Protein AF-A0A4R1YSL6-F1 (afdb_monomer_lite)

Structure (mmCIF, N/CA/C/O backbone):
data_AF-A0A4R1YSL6-F1
#
_entry.id   AF-A0A4R1YSL6-F1
#
loop_
_atom_site.group_PDB
_atom_site.id
_atom_site.type_symbol
_atom_site.label_atom_id
_atom_site.label_alt_id
_atom_site.label_comp_id
_atom_site.label_asym_id
_atom_site.label_entity_id
_atom_site.label_seq_id
_atom_site.pdbx_PDB_ins_code
_atom_site.Cartn_x
_atom_site.Cartn_y
_atom_site.Cartn_z
_atom_site.occupancy
_atom_site.B_iso_or_equiv
_atom_site.auth_seq_id
_atom_site.auth_comp_id
_atom_site.auth_asym_id
_atom_site.auth_atom_id
_atom_site.pdbx_PDB_model_num
ATOM 1 N N . MET A 1 1 ? -67.647 -13.906 28.274 1.00 38.09 1 MET A N 1
ATOM 2 C CA . MET A 1 1 ? -67.904 -14.534 26.960 1.00 38.09 1 MET A CA 1
ATOM 3 C C . MET A 1 1 ? -66.777 -14.149 26.002 1.00 38.09 1 MET A C 1
ATOM 5 O O . MET A 1 1 ? -66.190 -13.094 26.166 1.00 38.09 1 MET A O 1
ATOM 9 N N . HIS A 1 2 ? -66.454 -15.085 25.114 1.00 36.16 2 HIS A N 1
ATOM 10 C CA . HIS A 1 2 ? -65.355 -15.241 24.150 1.00 36.16 2 HIS A CA 1
ATOM 11 C C . HIS A 1 2 ? -64.711 -14.051 23.385 1.00 36.16 2 HIS A C 1
ATOM 13 O O . HIS A 1 2 ? -65.425 -13.231 22.830 1.00 36.16 2 HIS A O 1
ATOM 19 N N . ARG A 1 3 ? -63.375 -14.206 23.190 1.00 37.91 3 ARG A N 1
ATOM 20 C CA . ARG A 1 3 ? -62.538 -14.090 21.952 1.00 37.91 3 ARG A CA 1
ATOM 21 C C . ARG A 1 3 ? -62.325 -12.699 21.305 1.00 37.91 3 ARG A C 1
ATOM 23 O O . ARG A 1 3 ? -63.232 -11.894 21.343 1.00 37.91 3 ARG A O 1
ATOM 30 N N . THR A 1 4 ? -61.260 -12.335 20.566 1.00 46.06 4 THR A N 1
ATOM 31 C CA . THR A 1 4 ? -59.861 -12.762 20.273 1.00 46.06 4 THR A CA 1
ATOM 32 C C . THR A 1 4 ? -59.401 -11.937 19.027 1.00 46.06 4 THR A C 1
ATOM 34 O O . THR A 1 4 ? -60.189 -11.855 18.094 1.00 46.06 4 THR A O 1
ATOM 37 N N . LEU A 1 5 ? -58.137 -11.447 18.998 1.00 49.44 5 LEU A N 1
ATOM 38 C CA . LEU A 1 5 ? -57.268 -10.964 17.866 1.00 49.44 5 LEU A CA 1
ATOM 39 C C . LEU A 1 5 ? -57.645 -9.653 17.113 1.00 49.44 5 LEU A C 1
ATOM 41 O O . LEU A 1 5 ? -58.773 -9.505 16.672 1.00 49.44 5 LEU A O 1
ATOM 45 N N . LEU A 1 6 ? -56.799 -8.600 17.067 1.00 48.78 6 LEU A N 1
ATOM 46 C CA . LEU A 1 6 ? -55.526 -8.339 16.327 1.00 48.78 6 LEU A CA 1
ATOM 47 C C . LEU A 1 6 ? -55.673 -8.120 14.806 1.00 48.78 6 LEU A C 1
ATOM 49 O O . LEU A 1 6 ? -56.436 -8.824 14.153 1.00 48.78 6 LEU A O 1
ATOM 53 N N . SER A 1 7 ? -54.813 -7.234 14.271 1.00 44.16 7 SER A N 1
ATOM 54 C CA . SER A 1 7 ? -54.636 -6.741 12.876 1.00 44.16 7 SER A CA 1
ATOM 55 C C . SER A 1 7 ? -55.221 -5.342 12.675 1.00 44.16 7 SER A C 1
ATOM 57 O O . SER A 1 7 ? -56.366 -5.103 13.024 1.00 44.16 7 SER A O 1
ATOM 59 N N . GLY A 1 8 ? -54.537 -4.344 12.128 1.00 44.78 8 GLY A N 1
ATOM 60 C CA . GLY A 1 8 ? -53.267 -4.206 11.404 1.00 44.78 8 GLY A CA 1
ATOM 61 C C . GLY A 1 8 ? -53.283 -2.763 10.849 1.00 44.78 8 GLY A C 1
ATOM 62 O O . GLY A 1 8 ? -54.295 -2.082 10.955 1.00 44.78 8 GLY A O 1
ATOM 63 N N . LEU A 1 9 ? -52.261 -2.155 10.273 1.00 44.88 9 LEU A N 1
ATOM 64 C CA . LEU A 1 9 ? -50.924 -2.537 9.868 1.00 44.88 9 LEU A CA 1
ATOM 65 C C . LEU A 1 9 ? -50.178 -1.197 9.795 1.00 44.88 9 LEU A C 1
ATOM 67 O O . LEU A 1 9 ? -50.660 -0.240 9.190 1.00 44.88 9 LEU A O 1
ATOM 71 N N . CYS A 1 10 ? -49.027 -1.131 10.452 1.00 38.66 10 CYS A N 1
ATOM 72 C CA . CYS A 1 10 ? -48.060 -0.061 10.280 1.00 38.66 10 CYS A CA 1
ATOM 73 C C . CYS A 1 10 ? -47.595 -0.107 8.817 1.00 38.66 10 CYS A C 1
ATOM 75 O O . CYS A 1 10 ? -47.210 -1.175 8.344 1.00 38.66 10 CYS A O 1
ATOM 77 N N . ALA A 1 11 ? -47.660 1.011 8.099 1.00 45.91 11 ALA A N 1
ATOM 78 C CA . ALA A 1 11 ? -47.052 1.143 6.783 1.00 45.91 11 ALA A CA 1
ATOM 79 C C . ALA A 1 11 ? -45.670 1.790 6.957 1.00 45.91 11 ALA A C 1
ATOM 81 O O . ALA A 1 11 ? -45.591 3.017 7.019 1.00 45.91 11 ALA A O 1
ATOM 82 N N . PRO A 1 12 ? -44.568 1.027 7.070 1.00 49.38 12 PRO A N 1
ATOM 83 C CA . PRO A 1 12 ? -43.258 1.600 6.841 1.00 49.38 12 PRO A CA 1
ATOM 84 C C . PRO A 1 12 ? -43.073 1.758 5.332 1.00 49.38 12 PRO A C 1
ATOM 86 O O . PRO A 1 12 ? -43.131 0.790 4.571 1.00 49.38 12 PRO A O 1
ATOM 89 N N . GLY A 1 13 ? -42.884 3.006 4.905 1.00 44.62 13 GLY A N 1
ATOM 90 C CA . GLY A 1 13 ? -42.469 3.332 3.551 1.00 44.62 13 GLY A CA 1
ATOM 91 C C . GLY A 1 13 ? -41.194 2.571 3.204 1.00 44.62 13 GLY A C 1
ATOM 92 O O . GLY A 1 13 ? -40.158 2.743 3.844 1.00 44.62 13 GLY A O 1
ATOM 93 N N . LEU A 1 14 ? -41.296 1.715 2.191 1.00 43.28 14 LEU A N 1
ATOM 94 C CA . LEU A 1 14 ? -40.170 1.113 1.494 1.00 43.28 14 LEU A CA 1
ATOM 95 C C . LEU A 1 14 ? -39.340 2.237 0.861 1.00 43.28 14 LEU A C 1
ATOM 97 O O . LEU A 1 14 ? -39.656 2.722 -0.224 1.00 43.28 14 LEU A O 1
ATOM 101 N N . ALA A 1 15 ? -38.283 2.662 1.550 1.00 44.78 15 ALA A N 1
ATOM 102 C CA . ALA A 1 15 ? -37.199 3.401 0.928 1.00 44.78 15 ALA A CA 1
ATOM 103 C C . ALA A 1 15 ? -36.379 2.406 0.094 1.00 44.78 15 ALA A C 1
ATOM 105 O O . ALA A 1 15 ? -35.624 1.590 0.620 1.00 44.78 15 ALA A O 1
ATOM 106 N N . LEU A 1 16 ? -36.593 2.446 -1.220 1.00 39.69 16 LEU A N 1
ATOM 107 C CA . LEU A 1 16 ? -35.753 1.809 -2.228 1.00 39.69 16 LEU A CA 1
ATOM 108 C C . LEU A 1 16 ? -34.356 2.447 -2.189 1.00 39.69 16 LEU A C 1
ATOM 110 O O . LEU A 1 16 ? -34.107 3.444 -2.860 1.00 39.69 16 LEU A O 1
ATOM 114 N N . CYS A 1 17 ? -33.437 1.877 -1.412 1.00 40.22 17 CYS A N 1
ATOM 115 C CA . CYS A 1 17 ? -32.010 2.157 -1.553 1.00 40.22 17 CYS A CA 1
ATOM 116 C C . CYS A 1 17 ? -31.464 1.324 -2.720 1.00 40.22 17 CYS A C 1
ATOM 118 O O . CYS A 1 17 ? -30.917 0.243 -2.523 1.00 40.22 17 CYS A O 1
ATOM 120 N N . LEU A 1 18 ? -31.659 1.815 -3.945 1.00 47.66 18 LEU A N 1
ATOM 121 C CA . LEU A 1 18 ? -30.945 1.341 -5.128 1.00 47.66 18 LEU A CA 1
ATOM 122 C C . LEU A 1 18 ? -29.760 2.272 -5.385 1.00 47.66 18 LEU A C 1
ATOM 124 O O . LEU A 1 18 ? -29.924 3.317 -6.007 1.00 47.66 18 LEU A O 1
ATOM 128 N N . SER A 1 19 ? -28.586 1.844 -4.932 1.00 40.22 19 SER A N 1
ATOM 129 C CA . SER A 1 19 ? -27.296 2.246 -5.493 1.00 40.22 19 SER A CA 1
ATOM 130 C C . SER A 1 19 ? -26.373 1.037 -5.417 1.00 40.22 19 SER A C 1
ATOM 132 O O . SER A 1 19 ? -25.642 0.851 -4.448 1.00 40.22 19 SER A O 1
ATOM 134 N N . ASP A 1 20 ? -26.469 0.185 -6.433 1.00 48.62 20 ASP A N 1
ATOM 135 C CA . ASP A 1 20 ? -25.458 -0.815 -6.762 1.00 48.62 20 ASP A CA 1
ATOM 136 C C . ASP A 1 20 ? -24.188 -0.052 -7.171 1.00 48.62 20 ASP A C 1
ATOM 138 O O . ASP A 1 20 ? -24.097 0.520 -8.259 1.00 48.62 20 ASP A O 1
ATOM 142 N N . GLY A 1 21 ? -23.251 0.070 -6.238 1.00 40.62 21 GLY A N 1
ATOM 143 C CA . GLY A 1 21 ? -21.953 0.696 -6.433 1.00 40.62 21 GLY A CA 1
ATOM 144 C C . GLY A 1 21 ? -20.920 -0.187 -5.760 1.00 40.62 21 GLY A C 1
ATOM 145 O O . GLY A 1 21 ? -20.921 -0.276 -4.539 1.00 40.62 21 GLY A O 1
ATOM 146 N N . ALA A 1 22 ? -20.132 -0.883 -6.583 1.00 37.22 22 ALA A N 1
ATOM 147 C CA . ALA A 1 22 ? -18.984 -1.736 -6.271 1.00 37.22 22 ALA A CA 1
ATOM 148 C C . ALA A 1 22 ? -18.625 -1.865 -4.779 1.00 37.22 22 ALA A C 1
ATOM 150 O O . ALA A 1 22 ? -18.209 -0.895 -4.148 1.00 37.22 22 ALA A O 1
ATOM 151 N N . ALA A 1 23 ? -18.708 -3.084 -4.243 1.00 37.34 23 ALA A N 1
ATOM 152 C CA . ALA A 1 23 ? -18.165 -3.422 -2.933 1.00 37.34 23 ALA A CA 1
ATOM 153 C C . ALA A 1 23 ? -16.645 -3.168 -2.910 1.00 37.34 23 ALA A C 1
ATOM 155 O O . ALA A 1 23 ? -15.850 -4.048 -3.234 1.00 37.34 23 ALA A O 1
ATOM 156 N N . PHE A 1 24 ? -16.245 -1.950 -2.548 1.00 46.12 24 PHE A N 1
ATOM 157 C CA . PHE A 1 24 ? -14.910 -1.684 -2.039 1.00 46.12 24 PHE A CA 1
ATOM 158 C C . PHE A 1 24 ? -14.829 -2.284 -0.636 1.00 46.12 24 PHE A C 1
ATOM 160 O O . PHE A 1 24 ? -15.704 -2.059 0.204 1.00 46.12 24 PHE A O 1
ATOM 167 N N . GLY A 1 25 ? -13.835 -3.157 -0.479 1.00 60.59 25 GLY A N 1
ATOM 168 C CA . GLY A 1 25 ? -13.682 -4.107 0.611 1.00 60.59 25 GLY A CA 1
ATOM 169 C C . GLY A 1 25 ? -13.570 -3.446 1.975 1.00 60.59 25 GLY A C 1
ATOM 170 O O . GLY A 1 25 ? -13.002 -2.375 2.088 1.00 60.59 25 GLY A O 1
ATOM 171 N N . GLN A 1 26 ? -14.144 -4.131 2.966 1.00 71.69 26 GLN A N 1
ATOM 172 C CA . GLN A 1 26 ? -14.018 -3.945 4.413 1.00 71.69 26 GLN A CA 1
ATOM 173 C C . GLN A 1 26 ? -14.109 -2.503 4.972 1.00 71.69 26 GLN A C 1
ATOM 175 O O . GLN A 1 26 ? -13.341 -1.617 4.606 1.00 71.69 26 GLN A O 1
ATOM 180 N N . PRO A 1 27 ? -14.992 -2.248 5.956 1.00 80.94 27 PRO A N 1
ATOM 181 C CA . PRO A 1 27 ? -14.961 -0.990 6.696 1.00 80.94 27 PRO A CA 1
ATOM 182 C C . PRO A 1 27 ? -13.574 -0.736 7.305 1.00 80.94 27 PRO A C 1
ATOM 184 O O . PRO A 1 27 ? -13.007 -1.623 7.938 1.00 80.94 27 PRO A O 1
ATOM 187 N N . LEU A 1 28 ? -13.050 0.479 7.135 1.00 85.06 28 LEU A N 1
ATOM 188 C CA . LEU A 1 28 ? -11.838 0.915 7.828 1.00 85.06 28 LEU A CA 1
ATOM 189 C C . LEU A 1 28 ? -12.114 1.102 9.323 1.00 85.06 28 LEU A C 1
ATOM 191 O O . LEU A 1 28 ? -13.234 1.452 9.716 1.00 85.06 28 LEU A O 1
ATOM 195 N N . ASP A 1 29 ? -11.070 0.949 10.137 1.00 85.94 29 ASP A N 1
ATOM 196 C CA . ASP A 1 29 ? -11.131 1.292 11.554 1.00 85.94 29 ASP A CA 1
ATOM 197 C C . ASP A 1 29 ? -11.549 2.769 11.755 1.00 85.94 29 ASP A C 1
ATOM 199 O O . ASP A 1 29 ? -11.189 3.644 10.953 1.00 85.94 29 ASP A O 1
ATOM 203 N N . PRO A 1 30 ? -12.329 3.094 12.807 1.00 88.00 30 PRO A N 1
ATOM 204 C CA . PRO A 1 30 ? -12.816 4.450 13.033 1.00 88.00 30 PRO A CA 1
ATOM 205 C C . PRO A 1 30 ? -11.695 5.493 13.071 1.00 88.00 30 PRO A C 1
ATOM 207 O O . PRO A 1 30 ? -10.680 5.320 13.737 1.00 88.00 30 PRO A O 1
ATOM 210 N N . GLY A 1 31 ? -11.916 6.619 12.391 1.00 88.81 31 GLY A N 1
ATOM 211 C CA . GLY A 1 31 ? -10.951 7.718 12.324 1.00 88.81 31 GLY A CA 1
ATOM 212 C C . GLY A 1 31 ? -10.008 7.646 11.125 1.00 88.81 31 GLY A C 1
ATOM 213 O O . GLY A 1 31 ? -9.436 8.682 10.774 1.00 88.81 31 GLY A O 1
ATOM 214 N N . TYR A 1 32 ? -9.900 6.496 10.452 1.00 91.88 32 TYR A N 1
ATOM 215 C CA . TYR A 1 32 ? -9.138 6.398 9.213 1.00 91.88 32 TYR A CA 1
ATOM 216 C C . TYR A 1 32 ? -9.824 7.082 8.034 1.00 91.88 32 TYR A C 1
ATOM 218 O O . TYR A 1 32 ? -11.043 7.009 7.854 1.00 91.88 32 TYR A O 1
ATOM 226 N N . ARG A 1 33 ? -9.014 7.709 7.178 1.00 90.81 33 ARG A N 1
ATOM 227 C CA . ARG A 1 33 ? -9.398 8.094 5.816 1.00 90.81 33 ARG A CA 1
ATOM 228 C C . ARG A 1 33 ? -8.242 7.831 4.870 1.00 90.81 33 ARG A C 1
ATOM 230 O O . ARG A 1 33 ? -7.115 8.222 5.167 1.00 90.81 33 ARG A O 1
ATOM 237 N N . ILE A 1 34 ? -8.550 7.231 3.726 1.00 90.12 34 ILE A N 1
ATOM 238 C CA . ILE A 1 34 ? -7.591 7.000 2.648 1.00 90.12 34 ILE A CA 1
ATOM 239 C C . ILE A 1 34 ? -7.983 7.892 1.469 1.00 90.12 34 ILE A C 1
ATOM 241 O O . ILE A 1 34 ? -9.110 7.817 0.977 1.00 90.12 34 ILE A O 1
ATOM 245 N N . GLY A 1 35 ? -7.069 8.757 1.041 1.00 89.38 35 GLY A N 1
ATOM 246 C CA . GLY A 1 35 ? -7.175 9.533 -0.186 1.00 89.38 35 GLY A CA 1
ATOM 247 C C . GLY A 1 35 ? -6.295 8.907 -1.259 1.00 89.38 35 GLY A C 1
ATOM 248 O O . GLY A 1 35 ? -5.083 8.824 -1.085 1.00 89.38 35 GLY A O 1
ATOM 249 N N . ILE A 1 36 ? -6.899 8.474 -2.363 1.00 87.12 36 ILE A N 1
ATOM 250 C CA . ILE A 1 36 ? -6.175 7.935 -3.518 1.00 87.12 36 ILE A CA 1
ATOM 251 C C . ILE A 1 36 ? -6.485 8.837 -4.702 1.00 87.12 36 ILE A C 1
ATOM 253 O O . ILE A 1 36 ? -7.636 8.936 -5.132 1.00 87.12 36 ILE A O 1
ATOM 257 N N . THR A 1 37 ? -5.461 9.502 -5.220 1.00 85.88 37 THR A N 1
ATOM 258 C CA . THR A 1 37 ? -5.534 10.211 -6.499 1.00 85.88 37 THR A CA 1
ATOM 259 C C . THR A 1 37 ? -4.404 9.726 -7.402 1.00 85.88 37 THR A C 1
ATOM 261 O O . THR A 1 37 ? -3.584 8.895 -7.006 1.00 85.88 37 THR A O 1
ATOM 264 N N . ALA A 1 38 ? -4.387 10.159 -8.661 1.00 82.62 38 ALA A N 1
ATOM 265 C CA . ALA A 1 38 ? -3.336 9.734 -9.576 1.00 82.62 38 ALA A CA 1
ATOM 266 C C . ALA A 1 38 ? -1.964 10.174 -9.025 1.00 82.62 38 ALA A C 1
ATOM 268 O O . ALA A 1 38 ? -1.731 11.366 -8.837 1.00 82.62 38 ALA A O 1
ATOM 269 N N . GLY A 1 39 ? -1.078 9.210 -8.755 1.00 83.88 39 GLY A N 1
ATOM 270 C CA . GLY A 1 39 ? 0.257 9.463 -8.205 1.00 83.88 39 GLY A CA 1
ATOM 271 C C . GLY A 1 39 ? 0.293 9.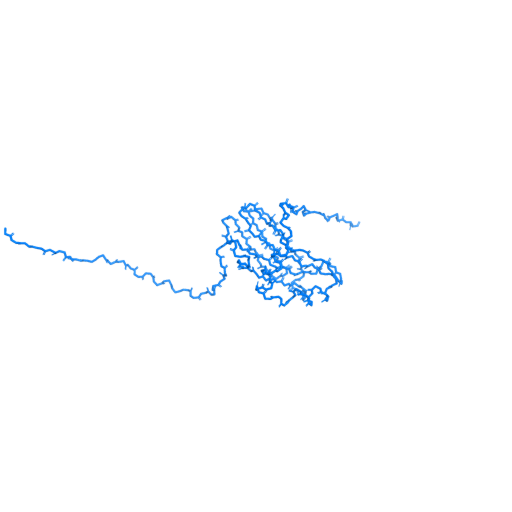831 -6.719 1.00 83.88 39 GLY A C 1
ATOM 272 O O . GLY A 1 39 ? 1.369 10.132 -6.210 1.00 83.88 39 GLY A O 1
ATOM 273 N N . GLU A 1 40 ? -0.828 9.802 -5.997 1.00 90.44 40 GLU A N 1
ATOM 274 C CA . GLU A 1 40 ? -0.856 10.140 -4.573 1.00 90.44 40 GLU A CA 1
ATOM 275 C C . GLU A 1 40 ? -1.654 9.121 -3.760 1.00 90.44 40 GLU A C 1
ATOM 277 O O . GLU A 1 40 ? -2.796 8.783 -4.083 1.00 90.44 40 GLU A O 1
ATOM 282 N N . VAL A 1 41 ? -1.047 8.673 -2.663 1.00 91.81 41 VAL A N 1
ATOM 283 C CA . VAL A 1 41 ? -1.717 7.921 -1.600 1.00 91.81 41 VAL A CA 1
ATOM 284 C C . VAL A 1 41 ? -1.539 8.703 -0.313 1.00 91.81 41 VAL A C 1
ATOM 286 O O . VAL A 1 41 ? -0.411 8.966 0.094 1.00 91.81 41 VAL A O 1
ATOM 289 N N . SER A 1 42 ? -2.639 9.035 0.350 1.00 93.25 42 SER A N 1
ATOM 290 C CA . SER A 1 42 ? -2.639 9.593 1.699 1.00 93.25 42 SER A CA 1
ATOM 291 C C . SER A 1 42 ? -3.469 8.705 2.615 1.00 93.25 42 SER A C 1
ATOM 293 O O . SER A 1 42 ? -4.593 8.326 2.289 1.00 93.25 42 SER A O 1
ATOM 295 N N . VAL A 1 43 ? -2.921 8.367 3.774 1.00 93.06 43 VAL A N 1
ATOM 296 C CA . VAL A 1 43 ? -3.628 7.681 4.852 1.00 93.06 43 VAL A CA 1
ATOM 297 C C . VAL A 1 43 ? -3.583 8.595 6.059 1.00 93.06 43 VAL A C 1
ATOM 299 O O . VAL A 1 43 ? -2.514 8.993 6.523 1.00 93.06 43 VAL A O 1
ATOM 302 N N . THR A 1 44 ? -4.760 8.928 6.571 1.00 94.31 44 THR A N 1
ATOM 303 C CA . THR A 1 44 ? -4.910 9.763 7.760 1.00 94.31 44 THR A CA 1
ATOM 304 C C . THR A 1 44 ? -5.635 9.004 8.857 1.00 94.31 44 THR A C 1
ATOM 306 O O . THR A 1 44 ? -6.546 8.235 8.560 1.00 94.31 44 THR A O 1
ATOM 309 N N . LEU A 1 45 ? -5.255 9.253 10.108 1.00 94.19 45 LEU A N 1
ATOM 310 C CA . LEU A 1 45 ? -5.928 8.781 11.313 1.00 94.19 45 LEU A CA 1
ATOM 311 C C . LEU A 1 45 ? -6.302 10.004 12.151 1.00 94.19 45 LEU A C 1
ATOM 313 O O . LEU A 1 45 ? -5.441 10.786 12.541 1.00 94.19 45 LEU A O 1
ATOM 317 N N . ASN A 1 46 ? -7.597 10.210 12.396 1.00 94.31 46 ASN A N 1
ATOM 318 C CA . ASN A 1 46 ? -8.113 11.360 13.153 1.00 94.31 46 ASN A CA 1
ATOM 319 C C . ASN A 1 46 ? -7.662 12.729 12.599 1.00 94.31 46 ASN A C 1
ATOM 321 O O . ASN A 1 46 ? -7.541 13.703 13.338 1.00 94.31 46 ASN A O 1
ATOM 325 N N . GLY A 1 47 ? -7.445 12.809 11.282 1.00 92.00 47 GLY A N 1
ATOM 326 C CA . GLY A 1 47 ? -6.997 14.021 10.589 1.00 92.00 47 GLY A CA 1
ATOM 327 C C . GLY A 1 47 ? -5.478 14.218 10.546 1.00 92.00 47 GLY A C 1
ATOM 328 O O . GLY A 1 47 ? -5.024 15.146 9.882 1.00 92.00 47 GLY A O 1
ATOM 329 N N . GLU A 1 48 ? -4.697 13.352 11.191 1.00 93.12 48 GLU A N 1
ATOM 330 C CA . GLU A 1 48 ? -3.235 13.347 11.113 1.00 93.12 48 GLU A CA 1
ATOM 331 C C . GLU A 1 48 ? -2.756 12.389 10.016 1.00 93.12 48 GLU A C 1
ATOM 333 O O . GLU A 1 48 ? -3.293 11.292 9.880 1.00 93.12 48 GLU A O 1
ATOM 338 N N . SER A 1 49 ? -1.763 12.798 9.219 1.00 92.81 49 SER A N 1
ATOM 339 C CA . SER A 1 49 ? -1.167 11.938 8.187 1.00 92.81 49 SER A CA 1
ATOM 340 C C . SER A 1 49 ? -0.276 10.883 8.836 1.00 92.81 49 SER A C 1
ATOM 342 O O . SER A 1 49 ? 0.695 11.224 9.508 1.00 92.81 49 SER A O 1
ATOM 344 N N . VAL A 1 50 ? -0.608 9.609 8.631 1.00 93.69 50 VAL A N 1
ATOM 345 C CA . VAL A 1 50 ? 0.154 8.460 9.150 1.00 93.69 50 VAL A CA 1
ATOM 346 C C . VAL A 1 50 ? 0.936 7.737 8.054 1.00 93.69 50 VAL A C 1
ATOM 348 O O . VAL A 1 50 ? 1.865 6.992 8.351 1.00 93.69 50 VAL A O 1
ATOM 351 N N . PHE A 1 51 ? 0.586 7.969 6.787 1.00 93.06 51 PHE A N 1
ATOM 352 C CA . PHE A 1 51 ? 1.337 7.499 5.629 1.00 93.06 51 PHE A CA 1
ATOM 353 C C . PHE A 1 51 ? 1.005 8.356 4.407 1.00 93.06 51 PHE A C 1
ATOM 355 O O . PHE A 1 51 ? -0.162 8.643 4.143 1.00 93.06 51 PHE A O 1
ATOM 362 N N . GLU A 1 52 ? 2.022 8.753 3.645 1.00 94.00 52 GLU A N 1
ATOM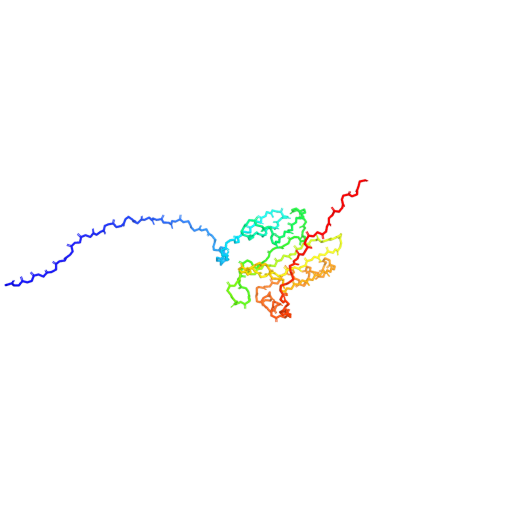 363 C CA . GLU A 1 52 ? 1.835 9.583 2.459 1.00 94.00 52 GLU A CA 1
ATOM 364 C C . GLU A 1 52 ? 2.890 9.289 1.390 1.00 94.00 52 GLU A C 1
ATOM 366 O O . GLU A 1 52 ? 4.088 9.228 1.673 1.00 94.00 52 GLU A O 1
ATOM 371 N N . ILE A 1 53 ? 2.438 9.150 0.145 1.00 92.50 53 ILE A N 1
ATOM 372 C CA . ILE A 1 53 ? 3.277 9.046 -1.049 1.00 92.50 53 ILE A CA 1
ATOM 373 C C . ILE A 1 53 ? 2.775 10.057 -2.070 1.00 92.50 53 ILE A C 1
ATOM 375 O O . ILE A 1 53 ? 1.582 10.105 -2.355 1.00 92.50 53 ILE A O 1
ATOM 379 N N . ARG A 1 54 ? 3.705 10.811 -2.665 1.00 92.19 54 ARG A N 1
ATOM 380 C CA . ARG A 1 54 ? 3.456 11.684 -3.817 1.00 92.19 54 ARG A CA 1
ATOM 381 C C . ARG A 1 54 ? 4.450 11.369 -4.929 1.00 92.19 54 ARG A C 1
ATOM 383 O O . ARG A 1 54 ? 5.661 11.391 -4.713 1.00 92.19 54 ARG A O 1
ATOM 390 N N . GLN A 1 55 ? 3.932 11.090 -6.112 1.00 88.5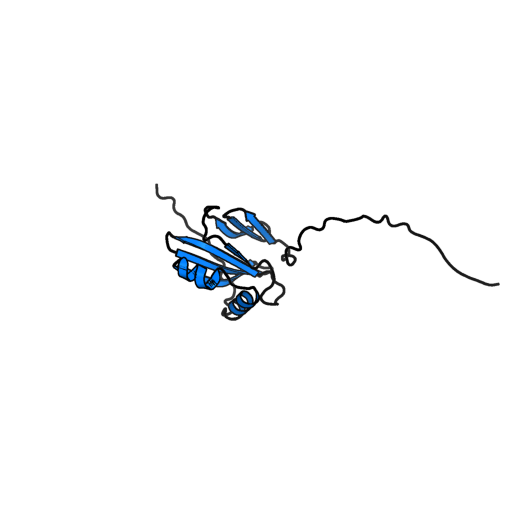0 55 GLN A N 1
ATOM 391 C CA . GLN A 1 55 ? 4.655 10.723 -7.321 1.00 88.50 55 GLN A CA 1
ATOM 392 C C . GLN A 1 55 ? 4.037 11.407 -8.542 1.00 88.50 55 GLN A C 1
ATOM 394 O O . GLN A 1 55 ? 2.934 11.948 -8.488 1.00 88.50 55 GLN A O 1
ATOM 399 N N . ASP A 1 56 ? 4.762 11.367 -9.660 1.00 86.12 56 ASP A N 1
ATOM 400 C CA . ASP A 1 56 ? 4.175 11.703 -10.952 1.00 86.12 56 ASP A CA 1
ATOM 401 C C . ASP A 1 56 ? 3.020 10.718 -11.243 1.00 86.12 56 ASP A C 1
ATOM 403 O O . ASP A 1 56 ? 3.254 9.505 -11.234 1.00 86.12 56 ASP A O 1
ATOM 407 N N . PRO A 1 57 ? 1.787 11.198 -11.497 1.00 78.62 57 PRO A N 1
ATOM 408 C CA . PRO A 1 57 ? 0.638 10.349 -11.821 1.00 78.62 57 PRO A CA 1
ATOM 409 C C . PRO A 1 57 ? 0.841 9.459 -13.048 1.00 78.62 57 PRO A C 1
ATOM 411 O O . PRO A 1 57 ? 0.106 8.488 -13.223 1.00 78.62 57 PRO A O 1
ATOM 414 N N . LEU A 1 58 ? 1.789 9.806 -13.920 1.00 83.94 58 LEU A N 1
ATOM 415 C CA . LEU A 1 58 ? 2.125 9.059 -15.126 1.00 83.94 58 LEU A CA 1
ATOM 416 C C . LEU A 1 58 ? 3.324 8.120 -14.926 1.00 83.94 58 LEU A C 1
ATOM 418 O O . LEU A 1 58 ? 3.753 7.484 -15.892 1.00 83.94 58 LEU A O 1
ATOM 422 N N . ASP A 1 59 ? 3.881 8.017 -13.712 1.00 85.69 59 ASP A N 1
ATOM 423 C CA . ASP A 1 59 ? 4.951 7.061 -13.428 1.00 85.69 59 ASP A CA 1
ATOM 424 C C . ASP A 1 59 ? 4.388 5.626 -13.443 1.00 85.69 59 ASP A C 1
ATOM 426 O O . ASP A 1 59 ? 3.558 5.278 -12.601 1.00 85.69 59 ASP A O 1
ATOM 430 N N . PRO A 1 60 ? 4.844 4.751 -14.361 1.00 81.25 60 PRO A N 1
ATOM 431 C CA . PRO A 1 60 ? 4.323 3.389 -14.476 1.00 81.25 60 PRO A CA 1
ATOM 432 C C . PRO A 1 60 ? 4.662 2.488 -13.278 1.00 81.25 60 PRO A C 1
ATOM 434 O O . PRO A 1 60 ? 4.176 1.363 -13.213 1.00 81.25 60 PRO A O 1
ATOM 437 N N . VAL A 1 61 ? 5.530 2.933 -12.364 1.00 85.31 61 VAL A N 1
ATOM 438 C CA . VAL A 1 61 ? 5.929 2.167 -11.171 1.00 85.31 61 VAL A CA 1
ATOM 439 C C . VAL A 1 61 ? 4.940 2.349 -10.017 1.00 85.31 61 VAL A C 1
ATOM 441 O O . VAL A 1 61 ? 4.987 1.588 -9.056 1.00 85.31 61 VAL A O 1
ATOM 444 N N . PHE A 1 62 ? 4.052 3.341 -10.093 1.00 88.31 62 PHE A N 1
ATOM 445 C CA . PHE A 1 62 ? 3.074 3.593 -9.046 1.00 88.31 62 PHE A CA 1
ATOM 446 C C . PHE A 1 62 ? 1.934 2.563 -9.102 1.00 88.31 62 PHE A C 1
ATOM 448 O O . PHE A 1 62 ? 1.139 2.559 -10.043 1.00 88.31 62 PHE A O 1
ATOM 455 N N . SER A 1 63 ? 1.839 1.694 -8.092 1.00 86.31 63 SER A N 1
ATOM 456 C CA . SER A 1 63 ? 0.754 0.713 -7.960 1.00 86.31 63 SER A CA 1
ATOM 457 C C . SER A 1 63 ? 0.246 0.602 -6.523 1.00 86.31 63 SER A C 1
ATOM 459 O O . SER A 1 63 ? 0.991 0.787 -5.562 1.00 86.31 63 SER A O 1
ATOM 461 N N . LEU A 1 64 ? -1.047 0.302 -6.379 1.00 85.25 64 LEU A N 1
ATOM 462 C CA . LEU A 1 64 ? -1.731 0.155 -5.096 1.00 85.25 64 LEU A CA 1
ATOM 463 C C . LEU A 1 64 ? -2.553 -1.134 -5.095 1.00 85.25 64 LEU A C 1
ATOM 465 O O . LEU A 1 64 ? -3.313 -1.395 -6.029 1.00 85.25 64 LEU A O 1
ATOM 469 N N . HIS A 1 65 ? -2.410 -1.919 -4.032 1.00 83.94 65 HIS A N 1
ATOM 470 C CA . HIS A 1 65 ? -3.057 -3.211 -3.835 1.00 83.94 65 HIS A CA 1
ATOM 471 C C . HIS A 1 65 ? -3.579 -3.348 -2.401 1.00 83.94 65 HIS A C 1
ATOM 473 O O . HIS A 1 65 ? -3.124 -2.664 -1.486 1.00 83.94 65 HIS A O 1
ATOM 479 N N . GLY A 1 66 ? -4.496 -4.293 -2.197 1.00 70.69 66 GLY A N 1
ATOM 480 C CA . GLY A 1 66 ? -4.710 -4.871 -0.875 1.00 70.69 66 GLY A CA 1
ATOM 481 C C . GLY A 1 66 ? -5.575 -4.082 0.099 1.00 70.69 66 GLY A C 1
ATOM 482 O O . GLY A 1 66 ? -5.431 -4.356 1.269 1.00 70.69 66 GLY A O 1
ATOM 483 N N . LEU A 1 67 ? -6.487 -3.196 -0.336 1.00 82.19 67 LEU A N 1
ATOM 484 C CA . LEU A 1 67 ? -7.489 -2.525 0.528 1.00 82.19 67 LEU A CA 1
ATOM 485 C C . LEU A 1 67 ? -8.531 -3.507 1.125 1.00 82.19 67 LEU A C 1
ATOM 487 O O . LEU A 1 67 ? -9.731 -3.405 0.858 1.00 82.19 67 LEU A O 1
ATOM 491 N N . ARG A 1 68 ? -8.068 -4.511 1.869 1.00 88.00 68 ARG A N 1
ATOM 492 C CA . ARG A 1 68 ? -8.839 -5.512 2.614 1.00 88.00 68 ARG A CA 1
ATOM 493 C C . ARG A 1 68 ? -7.931 -6.210 3.627 1.00 88.00 68 ARG A C 1
ATOM 495 O O . ARG A 1 68 ? -6.718 -6.088 3.543 1.00 88.00 68 ARG A O 1
ATOM 502 N N . ASP A 1 69 ? -8.526 -6.962 4.541 1.00 90.56 69 ASP A N 1
ATOM 503 C CA . ASP A 1 69 ? -7.787 -7.847 5.442 1.00 90.56 69 ASP A CA 1
ATOM 504 C C . ASP A 1 69 ? -7.225 -9.054 4.675 1.00 90.56 69 ASP A C 1
ATOM 506 O O . ASP A 1 69 ? -7.987 -9.912 4.213 1.00 90.56 69 ASP A O 1
ATOM 510 N N . VAL A 1 70 ? -5.902 -9.103 4.505 1.00 90.00 70 VAL A N 1
ATOM 511 C CA . VAL A 1 70 ? -5.189 -10.260 3.935 1.00 90.00 70 VAL A CA 1
ATOM 512 C C . VAL A 1 70 ? -4.508 -11.106 5.011 1.00 90.00 70 VAL A C 1
ATOM 514 O O . VAL A 1 70 ? -4.052 -12.213 4.721 1.00 90.00 70 VAL A O 1
ATOM 517 N N . THR A 1 71 ? -4.453 -10.621 6.252 1.00 88.44 71 THR A N 1
ATOM 518 C CA . THR A 1 71 ? -3.832 -11.313 7.393 1.00 88.44 71 THR A CA 1
ATOM 519 C C . THR A 1 71 ? -4.824 -12.140 8.218 1.00 88.44 71 THR A C 1
ATOM 521 O O . THR A 1 71 ? -4.423 -13.044 8.952 1.00 88.44 71 THR A O 1
ATOM 524 N N . GLY A 1 72 ? -6.122 -11.873 8.079 1.00 88.56 72 GLY A N 1
ATOM 525 C CA . GLY A 1 72 ? -7.215 -12.483 8.831 1.00 88.56 72 GLY A CA 1
ATOM 526 C C . GLY A 1 72 ? -7.378 -11.941 10.253 1.00 88.56 72 GLY A C 1
ATOM 527 O O . GLY A 1 72 ? -8.008 -12.610 11.078 1.00 88.56 72 GLY A O 1
ATOM 528 N N . ASN A 1 73 ? -6.788 -10.787 10.579 1.00 87.94 73 ASN A N 1
ATOM 529 C CA . ASN A 1 73 ? -6.818 -10.218 11.930 1.00 87.94 73 ASN A CA 1
ATOM 530 C C . ASN A 1 73 ? -7.903 -9.147 12.142 1.00 87.94 73 ASN A C 1
ATOM 532 O O . ASN A 1 73 ? -8.055 -8.643 13.256 1.00 87.94 73 ASN A O 1
ATOM 536 N N . GLY A 1 74 ? -8.689 -8.849 11.107 1.00 88.44 74 GLY A N 1
ATOM 537 C CA . GLY A 1 74 ? -9.768 -7.868 11.126 1.00 88.44 74 GLY A CA 1
ATOM 538 C C . GLY A 1 74 ? -9.343 -6.443 10.774 1.00 88.44 74 GLY A C 1
ATOM 539 O O . GLY A 1 74 ? -10.214 -5.574 10.710 1.00 88.44 74 GLY A O 1
ATOM 540 N N . HIS A 1 75 ? -8.059 -6.194 10.509 1.00 90.31 75 HIS A N 1
ATOM 541 C CA . HIS A 1 75 ? -7.547 -4.891 10.084 1.00 90.31 75 HIS A CA 1
ATOM 542 C C . HIS A 1 75 ? -7.365 -4.844 8.569 1.00 90.31 75 HIS A C 1
ATOM 544 O O . HIS A 1 75 ? -7.179 -5.861 7.912 1.00 90.31 75 HIS A O 1
ATOM 550 N N . VAL A 1 76 ? -7.503 -3.653 7.987 1.00 92.00 76 VAL A N 1
ATOM 551 C CA . VAL A 1 76 ? -7.288 -3.476 6.547 1.00 92.00 76 VAL A CA 1
ATOM 552 C C . VAL A 1 76 ? -5.798 -3.376 6.283 1.00 92.00 76 VAL A C 1
ATOM 554 O O . VAL A 1 76 ? -5.116 -2.574 6.918 1.00 92.00 76 VAL A O 1
ATOM 557 N N . ASP A 1 77 ? -5.317 -4.135 5.309 1.00 92.56 77 ASP A N 1
ATOM 558 C CA . ASP A 1 77 ? -3.956 -4.017 4.820 1.00 92.56 77 ASP A CA 1
ATOM 559 C C . ASP A 1 77 ? -3.881 -3.033 3.637 1.00 92.56 77 ASP A C 1
ATOM 561 O O . ASP A 1 77 ? -4.889 -2.573 3.096 1.00 92.56 77 ASP A O 1
ATOM 565 N N . LEU A 1 78 ? -2.677 -2.619 3.258 1.00 92.62 78 LEU A N 1
ATOM 566 C CA . LEU A 1 78 ? -2.432 -1.754 2.107 1.00 92.62 78 LEU A CA 1
ATOM 567 C C . LEU A 1 78 ? -1.025 -2.004 1.574 1.00 92.62 78 LEU A C 1
ATOM 569 O O . LEU A 1 78 ? -0.040 -1.733 2.257 1.00 92.62 78 LEU A O 1
ATOM 573 N N . ALA A 1 79 ? -0.925 -2.472 0.334 1.00 93.69 79 ALA A N 1
ATOM 574 C CA . ALA A 1 79 ? 0.338 -2.618 -0.376 1.00 93.69 79 ALA A CA 1
ATOM 575 C C . ALA A 1 79 ? 0.511 -1.499 -1.406 1.00 93.69 79 ALA A C 1
ATOM 577 O O . ALA A 1 79 ? -0.376 -1.255 -2.225 1.00 93.69 79 ALA A O 1
ATOM 578 N N . VAL A 1 80 ? 1.665 -0.835 -1.399 1.00 94.19 80 VAL A N 1
ATOM 579 C CA . VAL A 1 80 ? 1.986 0.239 -2.347 1.00 94.19 80 VAL A CA 1
ATOM 580 C C . VAL A 1 80 ? 3.373 0.030 -2.936 1.00 94.19 80 VAL A C 1
ATOM 582 O O . VAL A 1 80 ? 4.333 -0.230 -2.207 1.00 94.19 80 VAL A O 1
ATOM 585 N N . ILE A 1 81 ? 3.479 0.181 -4.256 1.00 94.75 81 ILE A N 1
ATOM 586 C CA . ILE A 1 81 ? 4.745 0.274 -4.981 1.00 94.75 81 ILE A CA 1
ATOM 587 C C . ILE A 1 81 ? 4.863 1.673 -5.560 1.00 94.75 81 ILE A C 1
ATOM 589 O O . ILE A 1 81 ? 3.906 2.215 -6.107 1.00 94.75 81 ILE A O 1
ATOM 593 N N . TRP A 1 82 ? 6.044 2.267 -5.443 1.00 94.94 82 TRP A N 1
ATOM 594 C CA . TRP A 1 82 ? 6.336 3.549 -6.070 1.00 94.94 82 TRP A CA 1
ATOM 595 C C . TRP A 1 82 ? 7.817 3.664 -6.405 1.00 94.94 82 TRP A C 1
ATOM 597 O O . TRP A 1 82 ? 8.676 3.000 -5.812 1.00 94.94 82 TRP A O 1
ATOM 607 N N . ARG A 1 83 ? 8.146 4.525 -7.368 1.00 94.44 83 ARG A N 1
ATOM 608 C CA . ARG A 1 83 ? 9.542 4.814 -7.696 1.00 94.44 83 ARG A CA 1
ATOM 609 C C . ARG A 1 83 ? 10.134 5.760 -6.647 1.00 94.44 83 ARG A C 1
ATOM 611 O O . ARG A 1 83 ? 9.624 6.849 -6.404 1.00 94.44 83 ARG A O 1
ATOM 618 N N . SER A 1 84 ? 11.250 5.359 -6.046 1.00 91.94 84 SER A N 1
ATOM 619 C CA . SER A 1 84 ? 11.994 6.152 -5.055 1.00 91.94 84 SER A CA 1
ATOM 620 C C . SER A 1 84 ? 13.264 6.794 -5.626 1.00 91.94 84 SER A C 1
ATOM 622 O O . SER A 1 84 ? 13.846 7.677 -5.004 1.00 91.94 84 SER A O 1
ATOM 624 N N . GLY A 1 85 ? 13.690 6.381 -6.823 1.00 89.88 85 GLY A N 1
ATOM 625 C CA . GLY A 1 85 ? 14.818 6.948 -7.562 1.00 89.88 85 GLY A CA 1
ATOM 626 C C . GLY A 1 85 ? 14.803 6.503 -9.026 1.00 89.88 85 GLY A C 1
ATOM 627 O O . GLY A 1 85 ? 13.973 5.693 -9.418 1.00 89.88 85 GLY A O 1
ATOM 628 N N . ARG A 1 86 ? 15.728 6.993 -9.863 1.00 88.38 86 ARG A N 1
ATOM 629 C CA . ARG A 1 86 ? 15.697 6.746 -11.325 1.00 88.38 86 ARG A CA 1
ATOM 630 C C . ARG A 1 86 ? 15.597 5.260 -11.713 1.00 88.38 86 ARG A C 1
ATOM 632 O O . ARG A 1 86 ? 14.948 4.944 -12.702 1.00 88.38 86 ARG A O 1
ATOM 639 N N . SER A 1 87 ? 16.234 4.376 -10.952 1.00 93.56 87 SER A N 1
ATOM 640 C CA . SER A 1 87 ? 16.221 2.920 -11.156 1.00 93.56 87 SER A CA 1
ATOM 641 C C . SER A 1 87 ? 15.810 2.156 -9.897 1.00 93.56 87 SER A C 1
ATOM 643 O O . SER A 1 87 ? 16.078 0.959 -9.798 1.00 93.56 87 SER A O 1
ATOM 645 N N . THR A 1 88 ? 15.222 2.849 -8.921 1.00 95.69 88 THR A N 1
ATOM 646 C CA . THR A 1 88 ? 14.919 2.298 -7.598 1.00 95.69 88 THR A CA 1
ATOM 647 C C . THR A 1 88 ? 13.433 2.438 -7.319 1.00 95.69 88 THR A C 1
ATOM 649 O O . THR A 1 88 ? 12.843 3.490 -7.570 1.00 95.69 88 THR A O 1
ATOM 652 N N . ALA A 1 89 ? 12.826 1.384 -6.791 1.00 96.75 89 ALA A N 1
ATOM 653 C CA . ALA A 1 89 ? 11.453 1.390 -6.315 1.00 96.75 89 ALA A CA 1
ATOM 654 C C . ALA A 1 89 ? 11.390 0.919 -4.860 1.00 96.75 89 ALA A C 1
ATOM 656 O O . ALA A 1 89 ? 12.324 0.288 -4.356 1.00 96.75 89 ALA A O 1
ATOM 657 N N . ARG A 1 90 ? 10.287 1.254 -4.197 1.00 96.31 90 ARG A N 1
ATOM 658 C CA . ARG A 1 90 ? 9.932 0.765 -2.866 1.00 96.31 90 ARG A CA 1
ATOM 659 C C . ARG A 1 90 ? 8.640 -0.018 -2.966 1.00 96.31 90 ARG A C 1
ATOM 661 O O . ARG A 1 90 ? 7.754 0.377 -3.716 1.00 96.31 90 ARG A O 1
ATOM 668 N N . PHE A 1 91 ? 8.568 -1.103 -2.214 1.00 95.81 91 PHE A N 1
ATOM 669 C CA . PHE A 1 91 ? 7.341 -1.818 -1.903 1.00 95.81 91 PHE A CA 1
ATOM 670 C C . PHE A 1 91 ? 7.122 -1.717 -0.399 1.00 95.81 91 PHE A C 1
ATOM 672 O O . PHE A 1 91 ? 8.053 -1.965 0.369 1.00 95.81 91 PHE A O 1
ATOM 679 N N . VAL A 1 92 ? 5.906 -1.376 0.013 1.00 95.69 92 VAL A N 1
ATOM 680 C CA . VAL A 1 92 ? 5.508 -1.403 1.421 1.00 95.69 92 VAL A CA 1
ATOM 681 C C . VAL A 1 92 ? 4.140 -2.055 1.542 1.00 95.69 92 VAL A C 1
ATOM 683 O O . VAL A 1 92 ? 3.212 -1.645 0.851 1.00 95.69 92 VAL A O 1
ATOM 686 N N . LEU A 1 93 ? 4.030 -3.042 2.429 1.00 95.06 93 LEU A N 1
ATOM 687 C CA . LEU A 1 93 ? 2.784 -3.625 2.916 1.00 95.06 93 LEU A CA 1
ATOM 688 C C . LEU A 1 93 ? 2.542 -3.125 4.343 1.00 95.06 93 LEU A C 1
ATOM 690 O O . LEU A 1 93 ? 3.372 -3.328 5.231 1.00 95.06 93 LEU A O 1
ATOM 694 N N . LEU A 1 94 ? 1.413 -2.459 4.540 1.00 94.12 94 LEU A N 1
ATOM 695 C CA . LEU A 1 94 ? 0.989 -1.824 5.781 1.00 94.12 94 LEU A CA 1
ATOM 696 C C . LEU A 1 94 ? -0.264 -2.510 6.313 1.00 94.12 94 LEU A C 1
ATOM 698 O O . LEU A 1 94 ? -1.100 -2.919 5.520 1.00 94.12 94 LEU A O 1
ATOM 702 N N . GLU A 1 95 ? -0.432 -2.502 7.626 1.00 93.94 95 GLU A N 1
ATOM 703 C CA . GLU A 1 95 ? -1.672 -2.820 8.330 1.00 93.94 95 GLU A CA 1
ATOM 704 C C . GLU A 1 95 ? -2.211 -1.551 8.998 1.00 93.94 95 GLU A C 1
ATOM 706 O O . GLU A 1 95 ? -1.467 -0.812 9.655 1.00 93.94 95 GLU A O 1
ATOM 711 N N . LEU A 1 96 ? -3.503 -1.277 8.832 1.00 92.81 96 LEU A N 1
ATOM 712 C CA . LEU A 1 96 ? -4.186 -0.120 9.404 1.00 92.81 96 LEU A CA 1
ATOM 713 C C . LEU A 1 96 ? -4.810 -0.502 10.753 1.00 92.81 96 LEU A C 1
ATOM 715 O O . LEU A 1 96 ? -5.972 -0.892 10.808 1.00 92.81 96 LEU A O 1
ATOM 719 N N . GLN A 1 97 ? -4.037 -0.393 11.837 1.00 91.38 97 GLN A N 1
ATOM 720 C CA . GLN A 1 97 ? -4.499 -0.704 13.194 1.00 91.38 97 GLN A CA 1
ATOM 721 C C . GLN A 1 97 ? -5.174 0.504 13.863 1.00 91.38 97 GLN A C 1
ATOM 723 O O . GLN A 1 97 ? -4.817 1.644 13.580 1.00 91.38 97 GLN A O 1
ATOM 728 N N . PRO A 1 98 ? -6.037 0.322 14.879 1.00 86.94 98 PRO A N 1
ATOM 729 C CA . PRO A 1 98 ? -6.723 1.430 15.557 1.00 86.94 98 PRO A CA 1
ATOM 730 C C . PRO A 1 98 ? -5.810 2.538 16.118 1.00 86.94 98 PRO A C 1
ATOM 732 O O . PRO A 1 98 ? -6.256 3.666 16.319 1.00 86.94 98 PRO A O 1
ATOM 735 N N . GLY A 1 99 ? -4.544 2.216 16.411 1.00 87.12 99 GLY A N 1
ATOM 736 C CA . GLY A 1 99 ? -3.553 3.145 16.959 1.00 87.12 99 GLY A CA 1
ATOM 737 C C . GLY A 1 99 ? -2.580 3.745 15.940 1.00 87.12 99 GLY A C 1
ATOM 738 O O . GLY A 1 99 ? -1.731 4.540 16.339 1.00 87.12 99 GLY A O 1
ATOM 739 N N . GLY A 1 100 ? -2.656 3.368 14.662 1.00 90.81 100 GLY A N 1
ATOM 740 C CA . GLY A 1 100 ? -1.707 3.801 13.641 1.00 90.81 100 GLY A CA 1
ATOM 741 C C . GLY A 1 100 ? -1.381 2.707 12.630 1.00 90.81 100 GLY A C 1
ATOM 742 O O . GLY A 1 100 ? -1.944 1.617 12.641 1.00 90.81 100 GLY A O 1
ATOM 743 N N . VAL A 1 101 ? -0.464 3.015 11.720 1.00 92.50 101 VAL A N 1
ATOM 744 C CA . VAL A 1 101 ? -0.026 2.054 10.704 1.00 92.50 101 VAL A CA 1
ATOM 745 C C . VAL A 1 101 ? 1.098 1.176 11.240 1.00 92.50 101 VAL A C 1
ATOM 747 O O . VAL A 1 101 ? 2.016 1.663 11.905 1.00 92.50 101 VAL A O 1
ATOM 750 N N . VAL A 1 102 ? 1.052 -0.111 10.915 1.00 92.38 102 VAL A N 1
ATOM 751 C CA . VAL A 1 102 ? 2.156 -1.045 11.146 1.00 92.38 102 VAL A CA 1
ATOM 752 C C . VAL A 1 102 ? 2.702 -1.483 9.800 1.00 92.38 102 VAL A C 1
ATOM 754 O O . VAL A 1 102 ? 1.955 -1.905 8.928 1.00 92.38 102 VAL A O 1
ATOM 757 N N . ILE A 1 103 ? 4.015 -1.374 9.612 1.00 92.88 103 ILE A N 1
ATOM 758 C CA . ILE A 1 103 ? 4.669 -1.925 8.425 1.00 92.88 103 ILE A CA 1
ATOM 759 C C . ILE A 1 103 ? 4.826 -3.423 8.641 1.00 92.88 103 ILE A C 1
ATOM 761 O O . ILE A 1 103 ? 5.567 -3.847 9.529 1.00 92.88 103 ILE A O 1
ATOM 765 N N . LEU A 1 104 ? 4.141 -4.209 7.820 1.00 92.56 104 LEU A N 1
ATOM 766 C CA . LEU A 1 104 ? 4.283 -5.657 7.800 1.00 92.56 104 LEU A CA 1
ATOM 767 C C . LEU A 1 104 ? 5.509 -6.044 6.973 1.00 92.56 104 LEU A C 1
ATOM 769 O O . LEU A 1 104 ? 6.350 -6.810 7.422 1.00 92.56 104 LEU A O 1
ATOM 773 N N . HIS A 1 105 ? 5.672 -5.462 5.787 1.00 93.56 105 HIS A N 1
ATOM 774 C CA . HIS A 1 105 ? 6.837 -5.730 4.947 1.00 93.56 105 HIS A CA 1
ATOM 775 C C . HIS A 1 105 ? 7.270 -4.475 4.212 1.00 93.56 105 HIS A C 1
ATOM 777 O O . HIS A 1 105 ? 6.440 -3.713 3.723 1.00 93.56 105 HIS A O 1
ATOM 783 N N . GLU A 1 106 ? 8.575 -4.272 4.103 1.00 94.88 106 GLU A N 1
ATOM 784 C CA . GLU A 1 106 ? 9.147 -3.169 3.348 1.00 94.88 106 GLU A CA 1
ATOM 785 C C . GLU A 1 106 ? 10.401 -3.639 2.621 1.00 94.88 106 GLU A C 1
ATOM 787 O O . GLU A 1 106 ? 11.296 -4.226 3.223 1.00 94.88 106 GLU A O 1
ATOM 792 N N . GLU A 1 107 ? 10.474 -3.335 1.328 1.00 95.62 107 GLU A N 1
ATOM 793 C CA . GLU A 1 107 ? 11.620 -3.656 0.489 1.00 95.62 107 GLU A CA 1
ATOM 794 C C . GLU A 1 107 ? 11.967 -2.460 -0.402 1.00 95.62 107 GLU A C 1
ATOM 796 O O . GLU A 1 107 ? 11.094 -1.769 -0.934 1.00 95.62 107 GLU A O 1
ATOM 801 N N . THR A 1 108 ? 13.263 -2.222 -0.599 1.00 95.75 108 THR A N 1
ATOM 802 C CA . THR A 1 108 ? 13.772 -1.222 -1.543 1.00 95.75 108 THR A CA 1
ATOM 803 C C . THR A 1 108 ? 14.787 -1.877 -2.457 1.00 95.75 108 THR A C 1
ATOM 805 O O . THR A 1 108 ? 15.732 -2.505 -1.992 1.00 95.75 108 THR A O 1
ATOM 808 N N . GLY A 1 109 ? 14.649 -1.683 -3.764 1.00 95.38 109 GLY A N 1
ATOM 809 C CA . GLY A 1 109 ? 15.547 -2.326 -4.713 1.00 95.38 109 GLY A CA 1
ATOM 810 C C . GLY A 1 109 ? 15.439 -1.767 -6.117 1.00 95.38 109 GLY A C 1
ATOM 811 O O . GLY A 1 109 ? 14.765 -0.763 -6.362 1.00 95.38 109 GLY A O 1
ATOM 812 N N . MET A 1 110 ? 16.119 -2.431 -7.052 1.00 97.06 110 MET A N 1
ATOM 813 C CA . MET A 1 110 ? 15.998 -2.102 -8.470 1.00 97.06 110 MET A CA 1
ATOM 814 C C . MET A 1 110 ? 14.535 -2.181 -8.902 1.00 97.06 110 MET A C 1
ATOM 816 O O . MET A 1 110 ? 13.849 -3.146 -8.574 1.00 97.06 110 MET A O 1
ATOM 820 N N . THR A 1 111 ? 14.073 -1.190 -9.666 1.00 95.38 111 THR A N 1
ATOM 821 C CA . THR A 1 111 ? 12.673 -1.100 -10.105 1.00 95.38 111 THR A CA 1
ATOM 822 C C . THR A 1 111 ? 12.182 -2.394 -10.752 1.00 95.38 111 THR A C 1
ATOM 824 O O . THR A 1 111 ? 11.117 -2.879 -10.392 1.00 95.38 111 THR A O 1
ATOM 827 N N . GLU A 1 112 ? 12.969 -2.987 -11.651 1.00 94.81 112 GLU A N 1
ATOM 828 C CA . GLU A 1 112 ? 12.604 -4.246 -12.314 1.00 94.81 112 GLU A CA 1
ATOM 829 C C . GLU A 1 112 ? 12.467 -5.412 -11.329 1.00 94.81 112 GLU A C 1
ATOM 831 O O . GLU A 1 112 ? 11.540 -6.207 -11.451 1.00 94.81 112 GLU A O 1
ATOM 836 N N . ALA A 1 113 ? 13.345 -5.493 -10.324 1.00 95.44 113 ALA A N 1
ATOM 837 C CA . ALA A 1 113 ? 13.279 -6.533 -9.303 1.00 95.44 113 ALA A CA 1
ATOM 838 C C . ALA A 1 113 ? 12.048 -6.352 -8.404 1.00 95.44 113 ALA A C 1
ATOM 840 O O . ALA A 1 113 ? 11.319 -7.310 -8.168 1.00 95.44 113 ALA A O 1
ATOM 841 N N . ILE A 1 114 ? 11.775 -5.121 -7.958 1.00 96.50 114 ILE A N 1
ATOM 842 C CA . ILE A 1 114 ? 10.595 -4.814 -7.140 1.00 96.50 114 ILE A CA 1
ATOM 843 C C . ILE A 1 114 ? 9.310 -5.131 -7.906 1.00 96.50 114 ILE A C 1
ATOM 845 O O . ILE A 1 114 ? 8.448 -5.828 -7.382 1.00 96.50 114 ILE A O 1
ATOM 849 N N . LEU A 1 115 ? 9.186 -4.680 -9.155 1.00 94.12 115 LEU A N 1
ATOM 850 C CA . LEU A 1 115 ? 8.000 -4.961 -9.966 1.00 94.12 115 LEU A CA 1
ATOM 851 C C . LEU A 1 115 ? 7.862 -6.453 -10.285 1.00 94.12 115 LEU A C 1
ATOM 853 O O . LEU A 1 115 ? 6.755 -6.981 -10.231 1.00 94.12 115 LEU A O 1
ATOM 857 N N . GLY A 1 116 ? 8.969 -7.138 -10.580 1.00 92.56 116 GLY A N 1
ATOM 858 C CA . GLY A 1 116 ? 8.967 -8.568 -10.885 1.00 92.56 116 GLY A CA 1
ATOM 859 C C . GLY A 1 116 ? 8.582 -9.451 -9.697 1.00 92.56 116 GLY A C 1
ATOM 860 O O . GLY A 1 116 ? 7.982 -10.503 -9.900 1.00 92.56 116 GLY A O 1
ATOM 861 N N . ILE A 1 117 ? 8.902 -9.028 -8.471 1.00 93.50 117 ILE A N 1
ATOM 862 C CA . ILE A 1 117 ? 8.570 -9.767 -7.245 1.00 93.50 117 ILE A CA 1
ATOM 863 C C . ILE A 1 117 ? 7.183 -9.376 -6.728 1.00 93.50 117 ILE A C 1
ATOM 865 O O . ILE A 1 117 ? 6.376 -10.250 -6.427 1.00 93.50 117 ILE A O 1
ATOM 869 N N . TYR A 1 118 ? 6.905 -8.075 -6.618 1.00 94.12 118 TYR A N 1
ATOM 870 C CA . TYR A 1 118 ? 5.759 -7.563 -5.863 1.00 94.12 118 TYR A CA 1
ATOM 871 C C . TYR A 1 118 ? 4.608 -7.042 -6.737 1.00 94.12 118 TYR A C 1
ATOM 873 O O . TYR A 1 118 ? 3.475 -6.964 -6.271 1.00 94.12 118 TYR A O 1
ATOM 881 N N . GLY A 1 119 ? 4.860 -6.694 -8.004 1.00 90.50 119 GLY A N 1
ATOM 882 C CA . GLY A 1 119 ? 3.892 -5.985 -8.856 1.00 90.50 119 GLY A CA 1
ATOM 883 C C . GLY A 1 119 ? 2.677 -6.804 -9.304 1.00 90.50 119 GLY A C 1
ATOM 884 O O . GLY A 1 119 ? 1.721 -6.239 -9.829 1.00 90.50 119 GLY A O 1
ATOM 885 N N . ALA A 1 120 ? 2.704 -8.124 -9.112 1.00 89.56 120 ALA A N 1
ATOM 886 C CA . ALA A 1 120 ? 1.634 -9.036 -9.518 1.00 89.56 120 ALA A CA 1
ATOM 887 C C . ALA A 1 120 ? 1.201 -9.990 -8.393 1.00 89.56 120 ALA A C 1
ATOM 889 O O . ALA A 1 120 ? 0.662 -11.062 -8.676 1.00 89.56 120 ALA A O 1
ATOM 890 N N . LEU A 1 121 ? 1.458 -9.631 -7.131 1.00 90.19 121 LEU A N 1
ATOM 891 C CA . LEU A 1 121 ? 1.064 -10.472 -6.004 1.00 90.19 121 LEU A CA 1
ATOM 892 C C . LEU A 1 121 ? -0.458 -10.563 -5.888 1.00 90.19 121 LEU A C 1
ATOM 894 O O . LEU A 1 121 ? -1.169 -9.559 -5.964 1.00 90.19 121 LEU A O 1
ATOM 898 N N . THR A 1 122 ? -0.945 -11.781 -5.669 1.00 90.44 122 THR A N 1
ATOM 899 C CA . THR A 1 122 ? -2.319 -12.021 -5.229 1.00 90.44 122 THR A CA 1
ATOM 900 C C . THR A 1 122 ? -2.446 -11.755 -3.736 1.00 90.44 122 THR A C 1
ATOM 902 O O . THR A 1 122 ? -1.463 -11.731 -2.999 1.00 90.44 122 THR A O 1
ATOM 905 N N . ASP A 1 123 ? -3.670 -11.607 -3.253 1.00 88.50 123 ASP A N 1
ATOM 906 C CA . ASP A 1 123 ? -3.915 -11.353 -1.835 1.00 88.50 123 ASP A CA 1
ATOM 907 C C . ASP A 1 123 ? -3.510 -12.517 -0.935 1.00 88.50 123 ASP A C 1
ATOM 909 O O . ASP A 1 123 ? -2.990 -12.277 0.147 1.00 88.50 123 ASP A O 1
ATOM 913 N N . ASP A 1 124 ? -3.621 -13.762 -1.408 1.00 89.00 124 ASP A N 1
ATOM 914 C CA . ASP A 1 124 ? -3.073 -14.921 -0.690 1.00 89.00 124 ASP A CA 1
ATOM 915 C C . ASP A 1 124 ? -1.545 -14.810 -0.539 1.00 89.00 124 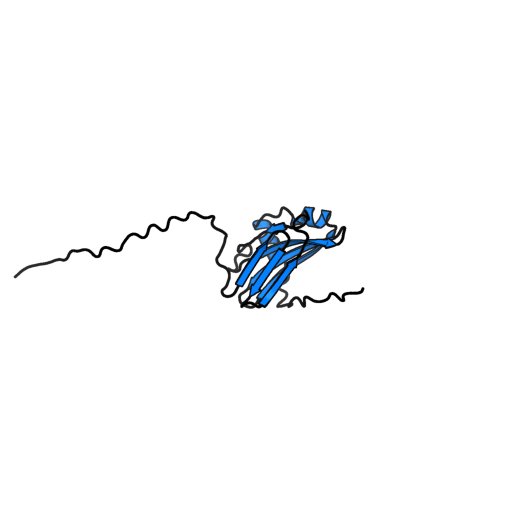ASP A C 1
ATOM 917 O O . ASP A 1 124 ? -0.978 -15.172 0.492 1.00 89.00 124 ASP A O 1
ATOM 921 N N . GLN A 1 125 ? -0.859 -14.286 -1.562 1.00 91.50 125 GLN A N 1
ATOM 922 C CA . GLN A 1 125 ? 0.586 -14.064 -1.517 1.00 91.50 125 GLN A CA 1
ATOM 923 C C . GLN A 1 125 ? 0.955 -12.858 -0.645 1.00 91.50 125 GLN A C 1
ATOM 925 O O . GLN A 1 125 ? 1.976 -12.909 0.038 1.00 91.50 125 GLN A O 1
ATOM 930 N N . LEU A 1 126 ? 0.132 -11.804 -0.624 1.00 90.75 126 LEU A N 1
ATOM 931 C CA . LEU A 1 126 ? 0.288 -10.679 0.303 1.00 90.75 126 LEU A CA 1
ATOM 932 C C . LEU A 1 126 ? 0.096 -11.130 1.757 1.00 90.75 126 LEU A C 1
ATOM 934 O O . LEU A 1 126 ? 0.920 -10.793 2.601 1.00 90.75 126 LEU A O 1
ATOM 938 N N . GLY A 1 127 ? -0.919 -11.951 2.039 1.00 89.44 127 GLY A N 1
ATOM 939 C CA . GLY A 1 127 ? -1.144 -12.538 3.362 1.00 89.44 127 GLY A CA 1
ATOM 940 C C . GLY A 1 127 ? 0.003 -13.452 3.799 1.00 89.44 127 GLY A C 1
ATOM 941 O O . GLY A 1 127 ? 0.471 -13.379 4.936 1.00 89.44 127 GLY A O 1
ATOM 942 N N . ALA A 1 128 ? 0.540 -14.260 2.879 1.00 90.38 128 ALA A N 1
ATOM 943 C CA . ALA A 1 128 ? 1.735 -15.057 3.149 1.00 90.38 128 ALA A CA 1
ATOM 944 C C . ALA A 1 128 ? 2.961 -14.180 3.455 1.00 90.38 128 ALA A C 1
ATOM 946 O O . ALA A 1 128 ? 3.712 -14.491 4.377 1.00 90.38 128 ALA A O 1
ATOM 947 N N . LEU A 1 129 ? 3.152 -13.078 2.720 1.00 89.88 129 LEU A N 1
ATOM 948 C CA . LEU A 1 129 ? 4.239 -12.124 2.951 1.00 89.88 129 LEU A CA 1
ATOM 949 C C . LEU A 1 129 ? 4.106 -11.433 4.315 1.00 89.88 129 LEU A C 1
ATOM 951 O O . LEU A 1 129 ? 5.088 -11.342 5.048 1.00 89.88 129 LEU A O 1
ATOM 955 N N . ALA A 1 130 ? 2.894 -11.018 4.686 1.00 86.94 130 ALA A N 1
ATOM 956 C CA . ALA A 1 130 ? 2.598 -10.453 5.999 1.00 86.94 130 ALA A CA 1
ATOM 957 C C . ALA A 1 130 ? 2.950 -11.412 7.147 1.00 86.94 130 ALA A C 1
ATOM 959 O O . ALA A 1 130 ? 3.508 -10.992 8.157 1.00 86.94 130 ALA A O 1
ATOM 960 N N . GLY A 1 131 ? 2.687 -12.712 6.980 1.00 81.56 131 GLY A N 1
ATOM 961 C CA . GLY A 1 131 ? 3.023 -13.735 7.974 1.00 81.56 131 GLY A CA 1
ATOM 962 C C . GLY A 1 131 ? 4.526 -14.001 8.145 1.00 81.56 131 GLY A C 1
ATOM 963 O O . GLY A 1 131 ? 4.924 -14.622 9.131 1.00 81.56 131 GLY A O 1
ATOM 964 N N . LEU A 1 132 ? 5.369 -13.547 7.209 1.00 78.00 132 LEU A N 1
ATOM 965 C CA . LEU A 1 132 ? 6.832 -13.644 7.306 1.00 78.00 132 LEU A CA 1
ATOM 966 C C . LEU A 1 132 ? 7.450 -12.480 8.089 1.00 78.00 132 LEU A C 1
ATOM 968 O O . LEU A 1 132 ? 8.618 -12.559 8.480 1.00 78.00 132 LEU A O 1
ATOM 972 N N . ALA A 1 133 ? 6.684 -11.414 8.325 1.00 61.44 133 ALA A N 1
ATOM 973 C CA . ALA A 1 133 ? 7.129 -10.254 9.069 1.00 61.44 133 ALA A CA 1
ATOM 974 C C . ALA A 1 133 ? 7.444 -10.635 10.525 1.00 61.44 133 ALA A C 1
ATOM 976 O O . ALA A 1 133 ? 6.559 -11.101 11.249 1.00 61.44 133 ALA A O 1
ATOM 977 N N . PRO A 1 134 ? 8.671 -10.415 11.031 1.00 50.69 134 PRO A N 1
ATOM 978 C CA . PRO A 1 134 ? 8.880 -10.457 12.468 1.00 50.69 134 PRO A CA 1
ATOM 979 C C . PRO A 1 134 ? 8.055 -9.320 13.073 1.00 50.69 134 PRO A C 1
ATOM 981 O O . PRO A 1 134 ? 8.299 -8.175 12.705 1.00 50.69 134 PRO A O 1
ATOM 984 N N . HIS A 1 135 ? 7.112 -9.626 13.976 1.00 45.53 135 HIS A N 1
ATOM 985 C CA . HIS A 1 135 ? 6.279 -8.659 14.704 1.00 45.53 135 HIS A CA 1
ATOM 986 C C . HIS A 1 135 ? 7.138 -7.564 15.373 1.00 45.53 135 HIS A C 1
ATOM 988 O O . HIS A 1 135 ? 7.476 -7.645 16.555 1.00 45.53 135 HIS A O 1
ATOM 994 N N . HIS A 1 136 ? 7.542 -6.543 14.621 1.00 40.84 136 HIS A N 1
ATOM 995 C CA . HIS A 1 136 ? 8.280 -5.404 15.136 1.00 40.84 136 HIS A CA 1
ATOM 996 C C . HIS A 1 136 ? 7.242 -4.406 15.607 1.00 40.84 136 HIS A C 1
ATOM 998 O O . HIS A 1 136 ? 6.640 -3.680 14.820 1.00 40.84 136 HIS A O 1
ATOM 1004 N N . GLY A 1 137 ? 7.012 -4.416 16.920 1.00 37.50 137 GLY A N 1
ATOM 1005 C CA . GLY A 1 137 ? 6.186 -3.424 17.582 1.00 37.50 137 GLY A CA 1
ATOM 1006 C C . GLY A 1 137 ? 6.595 -2.012 17.165 1.00 37.50 137 GLY A C 1
ATOM 1007 O O . GLY A 1 137 ? 7.762 -1.641 17.281 1.00 37.50 137 GLY A O 1
ATOM 1008 N N . GLY A 1 138 ? 5.608 -1.265 16.670 1.00 37.66 138 GLY A N 1
ATOM 1009 C CA . GLY A 1 138 ? 5.562 0.193 16.608 1.00 37.66 138 GLY A CA 1
ATOM 1010 C C . GLY A 1 138 ? 6.877 0.888 16.277 1.00 37.66 138 GLY A C 1
ATOM 1011 O O . GLY A 1 138 ? 7.465 1.535 17.141 1.00 37.66 138 GLY A O 1
ATOM 1012 N N . ARG A 1 139 ? 7.309 0.836 15.015 1.00 39.34 139 ARG A N 1
ATOM 1013 C CA . ARG A 1 139 ? 8.246 1.839 14.506 1.00 39.34 139 ARG A CA 1
ATOM 1014 C C . ARG A 1 139 ? 7.442 2.895 13.761 1.00 39.34 139 ARG A C 1
ATOM 1016 O O . ARG A 1 139 ? 7.138 2.733 12.586 1.00 39.34 139 ARG A O 1
ATOM 1023 N N . ALA A 1 140 ? 7.075 3.954 14.483 1.00 40.19 140 ALA A N 1
ATOM 1024 C CA . ALA A 1 140 ? 6.575 5.180 13.881 1.00 40.19 140 ALA A CA 1
ATOM 1025 C C . ALA A 1 140 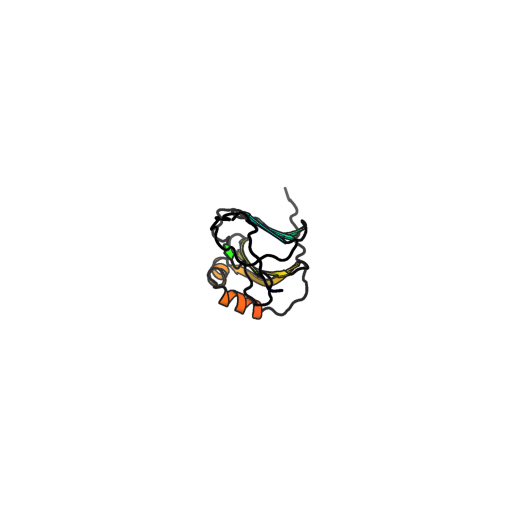? 7.549 5.602 12.770 1.00 40.19 140 ALA A C 1
ATOM 1027 O O . ALA A 1 140 ? 8.747 5.770 13.018 1.00 40.19 140 ALA A O 1
ATOM 1028 N N . LEU A 1 141 ? 7.044 5.699 11.541 1.00 45.25 141 LEU A N 1
ATOM 1029 C CA . LEU A 1 141 ? 7.785 6.272 10.429 1.00 45.25 141 LEU A CA 1
ATOM 1030 C C . LEU A 1 141 ? 7.992 7.755 10.735 1.00 45.25 141 LEU A C 1
ATOM 1032 O O . LEU A 1 141 ? 7.081 8.565 10.583 1.00 45.25 141 LEU A O 1
ATOM 1036 N N . ASP A 1 142 ? 9.194 8.106 11.182 1.00 38.62 142 ASP A N 1
ATOM 1037 C CA . ASP A 1 142 ? 9.653 9.490 11.227 1.00 38.62 142 ASP A CA 1
ATOM 1038 C C . ASP A 1 142 ? 9.853 9.954 9.776 1.00 38.62 142 ASP A C 1
ATOM 1040 O O . ASP A 1 142 ? 10.894 9.750 9.148 1.00 38.62 142 ASP A O 1
ATOM 1044 N N . ALA A 1 143 ? 8.778 10.464 9.181 1.00 42.22 143 ALA A N 1
ATOM 1045 C CA . ALA A 1 143 ? 8.757 10.942 7.812 1.00 42.22 143 ALA A CA 1
ATOM 1046 C C . ALA A 1 143 ? 9.303 12.375 7.735 1.00 42.22 143 ALA A C 1
ATOM 1048 O O . ALA A 1 143 ? 8.521 13.311 7.603 1.00 42.22 143 ALA A O 1
ATOM 1049 N N . ARG A 1 144 ? 10.631 12.561 7.782 1.00 38.75 144 ARG A N 1
ATOM 1050 C CA . ARG A 1 144 ? 11.370 13.749 7.272 1.00 38.75 144 ARG A CA 1
ATOM 1051 C C . ARG A 1 144 ? 12.779 13.305 6.833 1.00 38.75 144 ARG A C 1
ATOM 1053 O O . ARG A 1 144 ? 13.249 12.327 7.408 1.00 38.75 144 ARG A O 1
ATOM 1060 N N . PRO A 1 145 ? 13.495 13.963 5.883 1.00 44.97 145 PRO A N 1
ATOM 1061 C CA . PRO A 1 145 ? 13.432 15.397 5.536 1.00 44.97 145 PRO A CA 1
ATOM 1062 C C . PRO A 1 145 ? 13.601 15.744 4.029 1.00 44.97 145 PRO A C 1
ATOM 1064 O O . PRO A 1 145 ? 14.116 14.949 3.252 1.00 44.97 145 PRO A O 1
ATOM 1067 N N . VAL A 1 146 ? 13.283 16.981 3.618 1.00 42.53 146 VAL A N 1
ATOM 1068 C CA . VAL A 1 146 ? 13.935 17.611 2.447 1.00 42.53 146 VAL A CA 1
ATOM 1069 C C . VAL A 1 146 ? 14.296 19.057 2.784 1.00 42.53 146 VAL A C 1
ATOM 1071 O O . VAL A 1 146 ? 13.437 19.936 2.841 1.00 42.53 146 VAL A O 1
ATOM 1074 N N . GLU A 1 147 ? 15.593 19.279 3.005 1.00 42.34 147 GLU A N 1
ATOM 1075 C CA . GLU A 1 147 ? 16.252 20.566 2.785 1.00 42.34 147 GLU A CA 1
ATOM 1076 C C . GLU A 1 147 ? 16.074 20.969 1.318 1.00 42.34 147 GLU A C 1
ATOM 1078 O O . GLU A 1 147 ? 16.453 20.239 0.401 1.00 42.34 147 GLU A O 1
ATOM 1083 N N . GLN A 1 148 ? 15.507 22.152 1.099 1.00 43.72 148 GLN A N 1
ATOM 1084 C CA . GLN A 1 148 ? 15.553 22.821 -0.192 1.00 43.72 148 GLN A CA 1
ATOM 1085 C C . GLN A 1 148 ? 16.928 23.483 -0.333 1.00 43.72 148 GLN A C 1
ATOM 1087 O O . GLN A 1 148 ? 17.156 24.546 0.237 1.00 43.72 148 GLN A O 1
ATOM 1092 N N . ASN A 1 149 ? 17.841 22.859 -1.080 1.00 43.47 149 ASN A N 1
ATOM 1093 C CA . ASN A 1 149 ? 19.027 23.550 -1.586 1.00 43.47 149 ASN A CA 1
ATOM 1094 C C . ASN A 1 149 ? 18.683 24.204 -2.927 1.00 43.47 149 ASN A C 1
ATOM 1096 O O . ASN A 1 149 ? 18.267 23.520 -3.865 1.00 43.47 149 ASN A O 1
ATOM 1100 N N . HIS A 1 150 ? 18.853 25.524 -2.978 1.00 47.44 150 HIS A N 1
ATOM 1101 C CA . HIS A 1 150 ? 18.790 26.365 -4.168 1.00 47.44 150 HIS A CA 1
ATOM 1102 C C . HIS A 1 150 ? 20.172 26.956 -4.440 1.00 47.44 150 HIS A C 1
ATOM 1104 O O . HIS A 1 150 ? 20.869 27.274 -3.450 1.00 47.44 150 HIS A O 1
#

Secondary structure (DSSP, 8-stat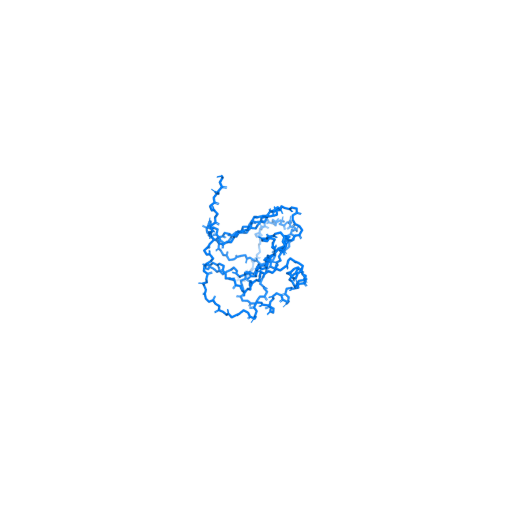e):
-------------------------SPPPTTEEEEEETTEEEEEETTEEEEEEE--TT-TT-EEE--S-SSSSSSEEEEEEEEEETTEEEEEEEEEETTEEEEEEEEEEEHHHHHHHHTT--HHHHHHHHHTS-----------------

Sequence (150 aa):
MHRTLLSGLCAPGLALCLSDGAAFGQPLDPGYRIGITAGEVSVTLNGESVFEIRQDPLDPVFSLHGLRDVTGNGHVDLAVIWRSGRSTARFVLLELQPGGVVILHEETGMTEAILGIYGALTDDQLGALAGLAPHHGGRALDARPVEQNH

Foldseek 3Di:
DDYDDDDDDDDDDPPPPDDPDDPPEDDAAPQWDWDDDQQWTFIGGVNHTQDITHDDSPPPQWDKDFQYDLQPPRWGKIWTWDAPDPQKIKIWIWTRDNVGIDTLDIDMDGSCVCCVVPVDDDSPRVNVSSVVGDPDPDDRPPDDDDDDDD

pLDDT: mean 76.89, std 21.66, range [36.16, 97.06]

Radius of gyration: 22.49 Å; chains: 1; bounding box: 87×42×42 Å

Organism: NCBI:txid540251